Protein AF-A0AAV5DA48-F1 (afdb_monomer_lite)

Foldseek 3Di:
DVVLLVCLLVLLQPLDQVSLLVSLVVLVVCLVVVHDSVVVLVSLLVSPQLDDYDLSSNLSSLVSVVSDPDDCVVSVVSLVNSLVVQCPDPDVVSNVSSVVSDDDDPDDPPPDDPPDDDPPPPPDDDDDDDDDDDDDDDDDDDDDDDD

Radius of gyration: 30.92 Å; chains: 1; bounding box: 74×53×87 Å

InterPro domains:
  IPR037501 Protein TPLATE [PTHR36029] (1-106)

Sequence (147 aa):
MDLLIAQITTDLRSSDALRQSSALLQALQQCAAGRDVSALARTAATEILSAPSSAVCKRLALDLLRALPLPPDILDPLLLSSLRSDLSFPDPDVAASSIASFPSLPLPPPPFPPLLRPRRHRRRALLAGRVAAPRRRHVPLLPPPAR

pLDDT: mean 74.95, std 18.09, range [37.06, 96.5]

Secondary structure (DSSP, 8-state):
-HHHHHHHHHHHTS--HHHHHHHHHHHHHHHHTT---HHHHHHHIIIIISS---HHHHHHHHHHHHHS---HHHHHHHHHHHHHHHHHSS-HHHHHHHHHHS----PPPPSS------------------------------PPPP-

Organism: NCBI:txid191504

Structure (mmCIF, N/CA/C/O backbone):
data_AF-A0AAV5DA48-F1
#
_entry.id   AF-A0AAV5DA48-F1
#
loop_
_atom_site.group_PDB
_atom_site.id
_atom_site.type_symbol
_atom_site.label_atom_id
_atom_site.label_alt_id
_atom_site.label_comp_id
_atom_site.label_asym_id
_atom_site.label_entity_id
_atom_site.label_seq_id
_atom_site.pdbx_PDB_ins_code
_atom_site.Cartn_x
_atom_site.Cartn_y
_atom_site.Cartn_z
_atom_site.occupancy
_atom_site.B_iso_or_equiv
_atom_site.auth_seq_id
_atom_site.auth_comp_id
_atom_site.auth_asym_id
_atom_site.auth_atom_id
_atom_site.pdbx_PDB_model_num
ATOM 1 N N . MET A 1 1 ? 4.369 16.577 12.097 1.00 57.59 1 MET A N 1
ATOM 2 C CA . MET A 1 1 ? 3.845 15.290 11.581 1.00 57.59 1 MET A CA 1
ATOM 3 C C . MET A 1 1 ? 4.017 15.214 10.064 1.00 57.59 1 MET A C 1
ATOM 5 O O . MET A 1 1 ? 4.314 14.145 9.548 1.00 57.59 1 MET A O 1
ATOM 9 N N . ASP A 1 2 ? 3.955 16.355 9.374 1.00 75.38 2 ASP A N 1
ATOM 10 C CA . ASP A 1 2 ? 4.085 16.472 7.913 1.00 75.38 2 ASP A CA 1
ATOM 11 C C . ASP A 1 2 ? 5.442 16.028 7.366 1.00 75.38 2 ASP A C 1
ATOM 13 O O . ASP A 1 2 ? 5.506 15.476 6.276 1.00 75.38 2 ASP A O 1
ATOM 17 N N . LEU A 1 3 ? 6.521 16.186 8.141 1.00 87.00 3 LEU A N 1
ATOM 18 C CA . LEU A 1 3 ? 7.867 15.780 7.719 1.00 87.00 3 LEU A CA 1
ATOM 19 C C . LEU A 1 3 ? 7.968 14.258 7.512 1.00 87.00 3 LEU A C 1
ATOM 21 O O . LEU A 1 3 ? 8.574 13.811 6.545 1.00 87.00 3 LEU A O 1
ATOM 25 N N . LEU A 1 4 ? 7.303 13.465 8.361 1.00 89.69 4 LEU A N 1
ATOM 26 C CA . LEU A 1 4 ? 7.265 12.006 8.222 1.00 89.69 4 LEU A CA 1
ATOM 27 C C . LEU A 1 4 ? 6.476 11.607 6.966 1.00 89.69 4 LEU A C 1
ATOM 29 O O . LEU A 1 4 ? 6.962 10.815 6.166 1.00 89.69 4 LEU A O 1
ATOM 33 N N . ILE A 1 5 ? 5.298 12.197 6.739 1.00 90.19 5 ILE A N 1
ATOM 34 C CA . ILE A 1 5 ? 4.500 11.922 5.531 1.00 90.19 5 ILE A CA 1
ATOM 35 C C . ILE A 1 5 ? 5.227 12.377 4.259 1.00 90.19 5 ILE A C 1
ATOM 37 O O . ILE A 1 5 ? 5.198 11.667 3.253 1.00 90.19 5 ILE A O 1
ATOM 41 N N . ALA A 1 6 ? 5.921 13.515 4.298 1.00 92.38 6 ALA A N 1
ATOM 42 C CA . ALA A 1 6 ? 6.745 13.989 3.191 1.00 92.38 6 ALA A CA 1
ATOM 43 C C . ALA A 1 6 ? 7.902 13.023 2.890 1.00 92.38 6 ALA A C 1
ATOM 45 O O . ALA A 1 6 ? 8.159 12.724 1.722 1.00 92.38 6 ALA A O 1
ATOM 46 N N . GLN A 1 7 ? 8.547 12.480 3.927 1.00 94.12 7 GLN A N 1
ATOM 47 C CA . GLN A 1 7 ? 9.598 11.477 3.773 1.00 94.12 7 GLN A CA 1
ATOM 48 C C . GLN A 1 7 ? 9.052 10.186 3.153 1.00 94.12 7 GLN A C 1
ATOM 50 O O . GLN A 1 7 ? 9.570 9.753 2.128 1.00 94.12 7 GLN A O 1
ATOM 55 N N . ILE A 1 8 ? 7.951 9.639 3.685 1.00 94.31 8 ILE A N 1
ATOM 56 C CA . ILE A 1 8 ? 7.294 8.452 3.108 1.00 94.31 8 ILE A CA 1
ATOM 57 C C . ILE A 1 8 ? 6.949 8.700 1.637 1.00 94.31 8 ILE A C 1
ATOM 59 O O . ILE A 1 8 ? 7.226 7.862 0.787 1.00 94.31 8 ILE A O 1
ATOM 63 N N . THR A 1 9 ? 6.370 9.857 1.311 1.00 93.62 9 THR A N 1
ATOM 64 C CA . THR A 1 9 ? 6.006 10.200 -0.076 1.00 93.62 9 THR A CA 1
ATOM 65 C C . THR A 1 9 ? 7.238 10.229 -0.985 1.00 93.62 9 THR A C 1
ATOM 67 O O . THR A 1 9 ? 7.178 9.766 -2.122 1.00 93.62 9 THR A O 1
ATOM 70 N N . THR A 1 10 ? 8.359 10.750 -0.487 1.00 94.94 10 THR A N 1
ATOM 71 C CA . THR A 1 10 ? 9.623 10.794 -1.231 1.00 94.94 10 THR A CA 1
ATOM 72 C C . THR A 1 10 ? 10.170 9.389 -1.472 1.00 94.94 10 THR A C 1
ATOM 74 O O . THR A 1 10 ? 10.550 9.065 -2.595 1.00 94.94 10 THR A O 1
ATOM 77 N N . ASP A 1 11 ? 10.142 8.530 -0.454 1.00 94.56 11 ASP A N 1
ATOM 78 C CA . ASP A 1 11 ? 10.626 7.153 -0.562 1.00 94.56 11 ASP A CA 1
ATOM 79 C C . ASP A 1 11 ? 9.723 6.275 -1.446 1.00 94.56 11 ASP A C 1
ATOM 81 O O . ASP A 1 11 ? 10.222 5.415 -2.168 1.00 94.56 11 ASP A O 1
ATOM 85 N N . LEU A 1 12 ? 8.407 6.524 -1.490 1.00 93.25 12 LEU A N 1
ATOM 86 C CA . LEU A 1 12 ? 7.505 5.851 -2.438 1.00 93.25 12 LEU A CA 1
ATOM 87 C C . LEU A 1 12 ? 7.873 6.143 -3.902 1.00 93.25 12 LEU A C 1
ATOM 89 O O . LEU A 1 12 ? 7.721 5.275 -4.761 1.00 93.25 12 LEU A O 1
ATOM 93 N N . ARG A 1 13 ? 8.399 7.339 -4.181 1.00 93.19 13 ARG A N 1
ATOM 94 C CA . ARG A 1 13 ? 8.819 7.770 -5.524 1.00 93.19 13 ARG A CA 1
ATOM 95 C C . ARG A 1 13 ? 10.230 7.328 -5.905 1.00 93.19 13 ARG A C 1
ATOM 97 O O . ARG A 1 13 ? 10.640 7.553 -7.038 1.00 93.19 13 ARG A O 1
ATOM 104 N N . SER A 1 14 ? 10.994 6.719 -4.996 1.00 88.81 14 SER A N 1
ATOM 105 C CA . SER A 1 14 ? 12.426 6.488 -5.221 1.00 88.81 14 SER A CA 1
ATOM 106 C C . SER A 1 14 ? 12.740 5.334 -6.181 1.00 88.81 14 SER A C 1
ATOM 108 O O . SER A 1 14 ? 13.909 5.084 -6.447 1.00 88.81 14 SER A O 1
ATOM 110 N N . SER A 1 15 ? 11.739 4.604 -6.691 1.00 86.19 15 SER A N 1
ATOM 111 C CA . SER A 1 15 ? 11.868 3.389 -7.529 1.00 86.19 15 SER A CA 1
ATOM 112 C C . SER A 1 15 ? 12.681 2.223 -6.927 1.00 86.19 15 SER A C 1
ATOM 114 O O . SER A 1 15 ? 12.686 1.124 -7.477 1.00 86.19 15 SER A O 1
ATOM 116 N N . ASP A 1 16 ? 13.302 2.412 -5.760 1.00 91.94 16 ASP A N 1
ATOM 117 C CA . ASP A 1 16 ? 14.029 1.383 -5.021 1.00 91.94 16 ASP A CA 1
ATOM 118 C C . ASP A 1 16 ? 13.059 0.520 -4.206 1.00 91.94 16 ASP A C 1
ATOM 120 O O . ASP A 1 16 ? 12.439 0.994 -3.251 1.00 91.94 16 ASP A O 1
ATOM 124 N N . ALA A 1 17 ? 12.991 -0.780 -4.499 1.00 89.75 17 ALA A N 1
ATOM 125 C CA . ALA A 1 17 ? 12.060 -1.699 -3.837 1.00 89.75 17 ALA A CA 1
ATOM 126 C C . ALA A 1 17 ? 12.194 -1.725 -2.298 1.00 89.75 17 ALA A C 1
ATOM 128 O O . ALA A 1 17 ? 11.194 -1.830 -1.586 1.00 89.75 17 ALA A O 1
ATOM 129 N N . LEU A 1 18 ? 13.411 -1.600 -1.752 1.00 93.88 18 LEU A N 1
ATOM 130 C CA . LEU A 1 18 ? 13.629 -1.556 -0.299 1.00 93.88 18 LEU A CA 1
ATOM 131 C C . LEU A 1 18 ? 13.105 -0.260 0.328 1.00 93.88 18 LEU A C 1
ATOM 133 O O . LEU A 1 18 ? 12.457 -0.300 1.374 1.00 93.88 18 LEU A O 1
ATOM 137 N N . ARG A 1 19 ? 13.328 0.888 -0.323 1.00 94.75 19 ARG A N 1
ATOM 138 C CA . ARG A 1 19 ? 12.790 2.168 0.157 1.00 94.75 19 ARG A CA 1
ATOM 139 C C . ARG A 1 19 ? 11.272 2.177 0.053 1.00 94.75 19 ARG A C 1
ATOM 141 O O . ARG A 1 19 ? 10.616 2.443 1.055 1.00 94.75 19 ARG A O 1
ATOM 148 N N . GLN A 1 20 ? 10.722 1.768 -1.089 1.00 95.00 20 GLN A N 1
ATOM 149 C CA . GLN A 1 20 ? 9.278 1.667 -1.303 1.00 95.00 20 GLN A CA 1
ATOM 150 C C . GLN A 1 20 ? 8.605 0.737 -0.285 1.00 95.00 20 GLN A C 1
ATOM 152 O O . GLN A 1 20 ? 7.625 1.128 0.344 1.00 95.00 20 GLN A O 1
ATOM 157 N N . SER A 1 21 ? 9.140 -0.466 -0.056 1.00 95.12 21 SER A N 1
ATOM 158 C CA . SER A 1 21 ? 8.574 -1.395 0.935 1.00 95.12 21 SER A CA 1
ATOM 159 C C . SER A 1 21 ? 8.654 -0.848 2.362 1.00 95.12 21 SER A C 1
ATOM 161 O O . SER A 1 21 ? 7.666 -0.926 3.093 1.00 95.12 21 SER A O 1
ATOM 163 N N . SER A 1 22 ? 9.772 -0.225 2.752 1.00 95.69 22 SER A N 1
ATOM 164 C CA . SER A 1 22 ? 9.897 0.424 4.064 1.00 95.69 22 SER A CA 1
ATOM 165 C C . SER A 1 22 ? 8.896 1.574 4.248 1.00 95.69 22 SER A C 1
ATOM 167 O O . SER A 1 22 ? 8.237 1.654 5.285 1.00 95.69 22 SER A O 1
ATOM 169 N N . ALA A 1 23 ? 8.699 2.400 3.218 1.00 96.31 23 ALA A N 1
ATOM 170 C CA . ALA A 1 23 ? 7.741 3.498 3.208 1.00 96.31 23 ALA A CA 1
ATOM 171 C C . ALA A 1 23 ? 6.289 2.998 3.301 1.00 96.31 23 ALA A C 1
ATOM 173 O O . ALA A 1 23 ? 5.497 3.534 4.076 1.00 96.31 23 ALA A O 1
ATOM 174 N N . LEU A 1 24 ? 5.940 1.930 2.574 1.00 96.00 24 LEU A N 1
ATOM 175 C CA . LEU A 1 24 ? 4.614 1.306 2.640 1.00 96.00 24 LEU A CA 1
ATOM 176 C C . LEU A 1 24 ? 4.331 0.700 4.020 1.00 96.00 24 LEU A C 1
ATOM 178 O O . LEU A 1 24 ? 3.235 0.874 4.551 1.00 96.00 24 LEU A O 1
ATOM 182 N N . LEU A 1 25 ? 5.317 0.042 4.636 1.00 96.50 25 LEU A N 1
ATOM 183 C CA . LEU A 1 25 ? 5.188 -0.472 6.003 1.00 96.50 25 LEU A CA 1
ATOM 184 C C . LEU A 1 25 ? 4.986 0.661 7.014 1.00 96.50 25 LEU A C 1
ATOM 186 O O . LEU A 1 25 ? 4.126 0.552 7.887 1.00 96.50 25 LEU A O 1
ATOM 190 N N . GLN A 1 26 ? 5.721 1.767 6.879 1.00 95.69 26 GLN A N 1
ATOM 191 C CA . GLN A 1 26 ? 5.506 2.948 7.717 1.00 95.69 26 GLN A CA 1
ATOM 192 C C . GLN A 1 26 ? 4.107 3.540 7.507 1.00 95.69 26 GLN A C 1
ATOM 194 O O . GLN A 1 26 ? 3.436 3.871 8.482 1.00 95.69 26 GLN A O 1
ATOM 199 N N . ALA A 1 27 ? 3.624 3.627 6.264 1.00 95.38 27 ALA A N 1
ATOM 200 C CA . ALA A 1 27 ? 2.272 4.100 5.965 1.00 95.38 27 ALA A CA 1
ATOM 201 C C . ALA A 1 27 ? 1.196 3.204 6.604 1.00 95.38 27 ALA A C 1
ATOM 203 O O . ALA A 1 27 ? 0.260 3.709 7.223 1.00 95.38 27 ALA A O 1
ATOM 204 N N . LEU A 1 28 ? 1.359 1.881 6.533 1.00 94.94 28 LEU A N 1
ATOM 205 C CA . LEU A 1 28 ? 0.479 0.915 7.198 1.00 94.94 28 LEU A CA 1
ATOM 206 C C . LEU A 1 28 ? 0.491 1.075 8.722 1.00 94.94 28 LEU A C 1
ATOM 208 O O . LEU A 1 28 ? -0.565 1.037 9.349 1.00 94.94 28 LEU A O 1
ATOM 212 N N . GLN A 1 29 ? 1.657 1.313 9.324 1.00 94.88 29 GLN A N 1
ATOM 213 C CA . GLN A 1 29 ? 1.763 1.597 10.759 1.00 94.88 29 GLN A CA 1
ATOM 214 C C . GLN A 1 29 ? 1.032 2.890 11.141 1.00 94.88 29 GLN A C 1
ATOM 216 O O . GLN A 1 29 ? 0.342 2.919 12.158 1.00 94.88 29 GLN A O 1
ATOM 221 N N . GLN A 1 30 ? 1.129 3.947 10.323 1.00 93.44 30 GLN A N 1
ATOM 222 C CA . GLN A 1 30 ? 0.362 5.180 10.540 1.00 93.44 30 GLN A CA 1
ATOM 223 C C . GLN A 1 30 ? -1.149 4.924 10.428 1.00 93.44 30 GLN A C 1
ATOM 225 O O . GLN A 1 30 ? -1.912 5.407 11.266 1.00 93.44 30 GLN A O 1
ATOM 230 N N . CYS A 1 31 ? -1.574 4.112 9.456 1.00 92.25 31 CYS A N 1
ATOM 231 C CA . CYS A 1 31 ? -2.967 3.694 9.307 1.00 92.25 31 CYS A CA 1
ATOM 232 C C . CYS A 1 31 ? -3.464 2.927 10.543 1.00 92.25 31 CYS A C 1
ATOM 234 O O . CYS A 1 31 ? -4.523 3.236 11.084 1.00 92.25 31 CYS A O 1
ATOM 236 N N . ALA A 1 32 ? -2.676 1.967 11.037 1.00 92.19 32 ALA A N 1
ATOM 237 C CA . ALA A 1 32 ? -2.987 1.197 12.241 1.00 92.19 32 ALA A CA 1
ATOM 238 C C . ALA A 1 32 ? -3.026 2.071 13.507 1.00 92.19 32 ALA A C 1
ATOM 240 O O . ALA A 1 32 ? -3.804 1.807 14.420 1.00 92.19 32 ALA A O 1
ATOM 241 N N . ALA A 1 33 ? -2.239 3.149 13.544 1.00 92.31 33 ALA A N 1
ATOM 242 C CA . ALA A 1 33 ? -2.291 4.170 14.589 1.00 92.31 33 ALA A CA 1
ATOM 243 C C . ALA A 1 33 ? -3.495 5.132 14.455 1.00 92.31 33 ALA A C 1
ATOM 245 O O . ALA A 1 33 ? -3.575 6.115 15.194 1.00 92.31 33 ALA A O 1
ATOM 246 N N . GLY A 1 34 ? -4.412 4.889 13.511 1.00 89.62 34 GLY A N 1
ATOM 247 C CA . GLY A 1 34 ? -5.602 5.708 13.277 1.00 89.62 34 GLY A CA 1
ATOM 248 C C . GLY A 1 34 ? -5.311 7.057 12.616 1.00 89.62 34 GLY A C 1
ATOM 249 O O . GLY A 1 34 ? -6.116 7.981 12.726 1.00 89.62 34 GLY A O 1
ATOM 250 N N . ARG A 1 35 ? -4.149 7.214 11.969 1.00 90.38 35 ARG A N 1
ATOM 251 C CA . ARG A 1 35 ? -3.806 8.434 11.229 1.00 90.38 35 ARG A CA 1
ATOM 252 C C . ARG A 1 35 ? -4.381 8.380 9.820 1.00 90.38 35 ARG A C 1
ATOM 254 O O . ARG A 1 35 ? -4.391 7.327 9.187 1.00 90.38 35 ARG A O 1
ATOM 261 N N . ASP A 1 36 ? -4.800 9.537 9.314 1.00 89.44 36 ASP A N 1
ATOM 262 C CA . ASP A 1 36 ? -5.218 9.653 7.921 1.00 89.44 36 ASP A CA 1
ATOM 263 C C . ASP A 1 36 ? -4.006 9.518 6.991 1.00 89.44 36 ASP A C 1
ATOM 265 O O . ASP A 1 36 ? -3.079 10.330 7.002 1.00 89.44 36 ASP A O 1
ATOM 269 N N . VAL A 1 37 ? -4.030 8.462 6.185 1.00 92.44 37 VAL A N 1
ATOM 270 C CA . VAL A 1 37 ? -3.005 8.121 5.194 1.00 92.44 37 VAL A CA 1
ATOM 271 C C . VAL A 1 37 ? -3.564 8.159 3.769 1.00 92.44 37 VAL A C 1
ATOM 273 O O . VAL A 1 37 ? -2.934 7.654 2.842 1.00 92.44 37 VAL A O 1
ATOM 276 N N . SER A 1 38 ? -4.721 8.796 3.554 1.00 90.12 38 SER A N 1
ATOM 277 C CA . SER A 1 38 ? -5.393 8.873 2.245 1.00 90.12 38 SER A CA 1
ATOM 278 C C . SER A 1 38 ? -4.510 9.460 1.148 1.00 90.12 38 SER A C 1
ATOM 280 O O . SER A 1 38 ? -4.553 9.013 0.003 1.00 90.12 38 SER A O 1
ATOM 282 N N . ALA A 1 39 ? -3.673 10.444 1.485 1.00 90.06 39 ALA A N 1
ATOM 283 C CA . ALA A 1 39 ? -2.705 11.004 0.546 1.00 90.06 39 ALA A CA 1
ATOM 284 C C . ALA A 1 39 ? -1.618 9.989 0.155 1.00 90.06 39 ALA A C 1
ATOM 286 O O . ALA A 1 39 ? -1.303 9.860 -1.025 1.00 90.06 39 ALA A O 1
ATOM 287 N N . LEU A 1 40 ? -1.098 9.230 1.124 1.00 92.56 40 LEU A N 1
ATOM 288 C CA . LEU A 1 40 ? -0.089 8.194 0.890 1.00 92.56 40 LEU A CA 1
ATOM 289 C C . LEU A 1 40 ? -0.656 7.029 0.077 1.00 92.56 40 LEU A C 1
ATOM 291 O O . LEU A 1 40 ? 0.018 6.531 -0.817 1.00 92.56 40 LEU A O 1
ATOM 295 N N . ALA A 1 41 ? -1.906 6.642 0.336 1.00 91.44 41 ALA A N 1
ATOM 296 C CA . ALA A 1 41 ? -2.597 5.604 -0.419 1.00 91.44 41 ALA A CA 1
ATOM 297 C C . ALA A 1 41 ? -2.769 5.988 -1.899 1.00 91.44 41 ALA A C 1
ATOM 299 O O . ALA A 1 41 ? -2.530 5.164 -2.780 1.00 91.44 41 ALA A O 1
ATOM 300 N N . ARG A 1 42 ? -3.101 7.257 -2.190 1.00 89.56 42 ARG A N 1
ATOM 301 C CA . ARG A 1 42 ? -3.144 7.771 -3.571 1.00 89.56 42 ARG A CA 1
ATOM 302 C C . ARG A 1 42 ? -1.774 7.715 -4.243 1.00 89.56 42 ARG A C 1
ATOM 304 O O . ARG A 1 42 ? -1.682 7.217 -5.359 1.00 89.56 42 ARG A O 1
ATOM 311 N N . THR A 1 43 ? -0.722 8.161 -3.557 1.00 91.69 43 THR A N 1
ATOM 312 C CA . THR A 1 43 ? 0.653 8.080 -4.076 1.00 91.69 43 THR A CA 1
ATOM 313 C C . THR A 1 43 ? 1.077 6.632 -4.321 1.00 91.69 43 THR A C 1
ATOM 315 O O . THR A 1 43 ? 1.669 6.331 -5.348 1.00 91.69 43 THR A O 1
ATOM 318 N N . ALA A 1 44 ? 0.745 5.707 -3.418 1.00 92.25 44 ALA A N 1
ATOM 319 C CA . ALA A 1 44 ? 1.041 4.290 -3.598 1.00 92.25 44 ALA A CA 1
ATOM 320 C C . ALA A 1 44 ? 0.298 3.700 -4.810 1.00 92.25 44 ALA A C 1
ATOM 322 O O . ALA A 1 44 ? 0.875 2.925 -5.570 1.00 92.25 44 ALA A O 1
ATOM 323 N N . ALA A 1 45 ? -0.956 4.094 -5.047 1.00 89.62 45 ALA A N 1
ATOM 324 C CA . ALA A 1 45 ? -1.690 3.657 -6.231 1.00 89.62 45 ALA A CA 1
ATOM 325 C C . ALA A 1 45 ? -1.005 4.111 -7.533 1.00 89.62 45 ALA A C 1
ATOM 327 O O . ALA A 1 45 ? -0.857 3.306 -8.450 1.00 89.62 45 ALA A O 1
ATOM 328 N N . THR A 1 46 ? -0.535 5.360 -7.600 1.00 88.25 46 THR A N 1
ATOM 329 C CA . THR A 1 46 ? 0.089 5.911 -8.815 1.00 88.25 46 THR A CA 1
ATOM 330 C C . THR A 1 46 ? 1.533 5.445 -9.024 1.00 88.25 46 THR A C 1
ATOM 332 O O . THR A 1 46 ? 1.927 5.107 -10.137 1.00 88.25 46 THR A O 1
ATOM 335 N N . GLU A 1 47 ? 2.336 5.405 -7.963 1.00 90.88 47 GLU A N 1
ATOM 336 C CA . GLU A 1 47 ? 3.778 5.132 -8.061 1.00 90.88 47 GLU A CA 1
ATOM 337 C C . GLU A 1 47 ? 4.117 3.639 -7.948 1.00 90.88 47 GLU A C 1
ATOM 339 O O . GLU A 1 47 ? 5.195 3.227 -8.365 1.00 90.88 47 GLU A O 1
ATOM 344 N N . ILE A 1 48 ? 3.223 2.817 -7.379 1.00 90.50 48 ILE A N 1
ATOM 345 C CA . ILE A 1 48 ? 3.476 1.385 -7.143 1.00 90.50 48 ILE A CA 1
ATOM 346 C C . ILE A 1 48 ? 2.536 0.498 -7.959 1.00 90.50 48 ILE A C 1
ATOM 348 O O . ILE A 1 48 ? 3.003 -0.436 -8.606 1.00 90.50 48 ILE A O 1
ATOM 352 N N . LEU A 1 49 ? 1.219 0.750 -7.939 1.00 86.94 49 LEU A N 1
ATOM 353 C CA . LEU A 1 49 ? 0.261 -0.150 -8.603 1.00 86.94 49 LEU A CA 1
ATOM 354 C C . LEU A 1 49 ? 0.174 0.053 -10.113 1.00 86.94 49 LEU A C 1
ATOM 356 O O . LEU A 1 49 ? 0.074 -0.940 -10.837 1.00 86.94 49 LEU A O 1
ATOM 360 N N . SER A 1 50 ? 0.207 1.302 -10.586 1.00 82.81 50 SER A N 1
ATOM 361 C CA . SER A 1 50 ? 0.245 1.602 -12.025 1.00 82.81 50 SER A CA 1
ATOM 362 C C . SER A 1 50 ? 1.643 1.527 -12.640 1.00 82.81 50 SER A C 1
ATOM 364 O O . SER A 1 50 ? 1.761 1.555 -13.863 1.00 82.81 50 SER A O 1
ATOM 366 N N . ALA A 1 51 ? 2.691 1.405 -11.824 1.00 81.31 51 ALA A N 1
ATOM 367 C CA . ALA A 1 51 ? 4.070 1.284 -12.282 1.00 81.31 51 ALA A CA 1
ATOM 368 C C . ALA A 1 51 ? 4.574 -0.173 -12.211 1.00 81.31 51 ALA A C 1
ATOM 370 O O . ALA A 1 51 ? 4.054 -0.991 -11.441 1.00 81.31 51 ALA A O 1
ATOM 371 N N . PRO A 1 52 ? 5.611 -0.533 -12.989 1.00 77.00 52 PRO A N 1
ATOM 372 C CA . PRO A 1 52 ? 6.361 -1.755 -12.735 1.00 77.00 52 PRO A CA 1
ATOM 373 C C . PRO A 1 52 ? 7.080 -1.631 -11.382 1.00 77.00 52 PRO A C 1
ATOM 375 O O . PRO A 1 52 ? 7.982 -0.816 -11.212 1.00 77.00 52 PRO A O 1
ATOM 378 N N . SER A 1 53 ? 6.666 -2.439 -10.409 1.00 82.88 53 SER A N 1
ATOM 379 C CA . SER A 1 53 ? 7.269 -2.522 -9.075 1.00 82.88 53 SER A CA 1
ATOM 380 C C . SER A 1 53 ? 7.276 -3.976 -8.609 1.00 82.88 53 SER A C 1
ATOM 382 O O . SER A 1 53 ? 6.590 -4.828 -9.177 1.00 82.88 53 SER A O 1
ATOM 384 N N . SER A 1 54 ? 8.062 -4.270 -7.574 1.00 84.31 54 SER A N 1
ATOM 385 C CA . SER A 1 54 ? 8.156 -5.616 -7.007 1.00 84.31 54 SER A CA 1
ATOM 386 C C . SER A 1 54 ? 6.798 -6.124 -6.509 1.00 84.31 54 SER A C 1
ATOM 388 O O . SER A 1 54 ? 5.985 -5.356 -5.983 1.00 84.31 54 SER A O 1
ATOM 390 N N . ALA A 1 55 ? 6.585 -7.439 -6.589 1.00 82.19 55 ALA A N 1
ATOM 391 C CA . ALA A 1 55 ? 5.368 -8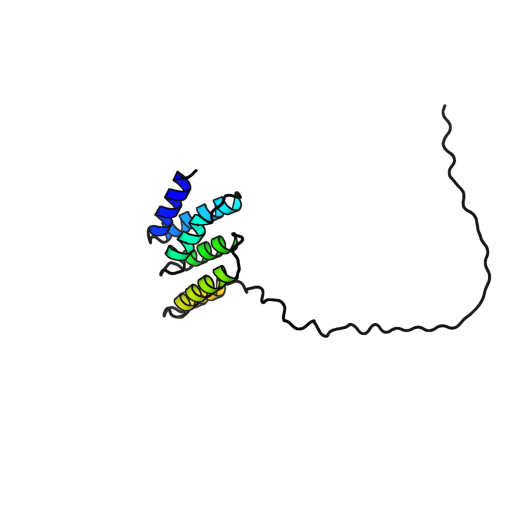.082 -6.094 1.00 82.19 55 ALA A CA 1
ATOM 392 C C . ALA A 1 55 ? 5.083 -7.750 -4.615 1.00 82.19 55 ALA A C 1
ATOM 394 O O . ALA A 1 55 ? 3.938 -7.503 -4.237 1.00 82.19 55 ALA A O 1
ATOM 395 N N . VAL A 1 56 ? 6.133 -7.657 -3.789 1.00 86.62 56 VAL A N 1
ATOM 396 C CA . VAL A 1 56 ? 6.031 -7.268 -2.373 1.00 86.62 56 VAL A CA 1
ATOM 397 C C . VAL A 1 56 ? 5.500 -5.842 -2.224 1.00 86.62 56 VAL A C 1
ATOM 399 O O . VAL A 1 56 ? 4.582 -5.609 -1.439 1.00 86.62 56 VAL A O 1
ATOM 402 N N . CYS A 1 57 ? 6.031 -4.884 -2.991 1.00 89.56 57 CYS A N 1
ATOM 403 C CA . CYS A 1 57 ? 5.567 -3.495 -2.941 1.00 89.56 57 CYS A CA 1
ATOM 404 C C . CYS A 1 57 ? 4.112 -3.379 -3.400 1.00 89.56 57 CYS A C 1
ATOM 406 O O . CYS A 1 57 ? 3.317 -2.715 -2.737 1.00 89.56 57 CYS A O 1
ATOM 408 N N . LYS A 1 58 ? 3.733 -4.079 -4.476 1.00 88.06 58 LYS A N 1
ATOM 409 C CA . LYS A 1 58 ? 2.336 -4.119 -4.927 1.00 88.06 58 LYS A CA 1
ATOM 410 C C . LYS A 1 58 ? 1.423 -4.685 -3.850 1.00 88.06 58 LYS A C 1
ATOM 412 O O . LYS A 1 58 ? 0.411 -4.069 -3.533 1.00 88.06 58 LYS A O 1
ATOM 417 N N . ARG A 1 59 ? 1.804 -5.793 -3.210 1.00 87.31 59 ARG A N 1
ATOM 418 C CA . ARG A 1 59 ? 1.017 -6.380 -2.120 1.00 87.31 59 ARG A CA 1
ATOM 419 C C . ARG A 1 59 ? 0.835 -5.417 -0.946 1.00 87.31 59 ARG A C 1
ATOM 421 O O . ARG A 1 59 ? -0.287 -5.240 -0.482 1.00 87.31 59 ARG A O 1
ATOM 428 N N . LEU A 1 60 ? 1.905 -4.766 -0.497 1.00 91.75 60 LEU A N 1
ATOM 429 C CA . LEU A 1 60 ? 1.834 -3.798 0.600 1.00 91.75 60 LEU A CA 1
ATOM 430 C C . LEU A 1 60 ? 0.985 -2.568 0.236 1.00 91.75 60 LEU A C 1
ATOM 432 O O . LEU A 1 60 ? 0.224 -2.085 1.070 1.00 91.75 60 LEU A O 1
ATOM 436 N N . ALA A 1 61 ? 1.065 -2.083 -1.007 1.00 91.56 61 ALA A N 1
ATOM 437 C CA . ALA A 1 61 ? 0.225 -0.990 -1.496 1.00 91.56 61 ALA A CA 1
ATOM 438 C C . ALA A 1 61 ? -1.263 -1.381 -1.548 1.00 91.56 61 ALA A C 1
ATOM 440 O O . ALA A 1 61 ? -2.125 -0.586 -1.171 1.00 91.56 61 ALA A O 1
ATOM 441 N N . LEU A 1 62 ? -1.568 -2.617 -1.957 1.00 87.62 62 LEU A N 1
ATOM 442 C CA . LEU A 1 62 ? -2.921 -3.175 -1.915 1.00 87.62 62 LEU A CA 1
ATOM 443 C C . LEU A 1 62 ? -3.458 -3.269 -0.487 1.00 87.62 62 LEU A C 1
ATOM 445 O O . LEU A 1 62 ? -4.596 -2.881 -0.232 1.00 87.62 62 LEU A O 1
ATOM 449 N N . ASP A 1 63 ? -2.646 -3.769 0.441 1.00 89.38 63 ASP A N 1
ATOM 450 C CA . ASP A 1 63 ? -3.032 -3.879 1.846 1.00 89.38 63 ASP A CA 1
ATOM 451 C C . ASP A 1 63 ? -3.239 -2.489 2.473 1.00 89.38 63 ASP A C 1
ATOM 453 O O . ASP A 1 63 ? -4.184 -2.306 3.240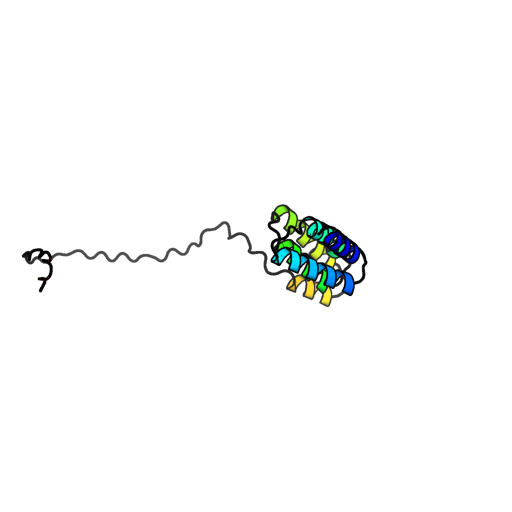 1.00 89.38 63 ASP A O 1
ATOM 457 N N . LEU A 1 64 ? -2.449 -1.483 2.073 1.00 91.38 64 LEU A N 1
ATOM 458 C CA . LEU A 1 64 ? -2.670 -0.089 2.465 1.00 91.38 64 LEU A CA 1
ATOM 459 C C . LEU A 1 64 ? -4.019 0.419 1.955 1.00 91.38 64 LEU A C 1
ATOM 461 O O . LEU A 1 64 ? -4.815 0.898 2.751 1.00 91.38 64 LEU A O 1
ATOM 465 N N . LEU A 1 65 ? -4.316 0.279 0.662 1.00 89.38 65 LEU A N 1
ATOM 466 C CA . LEU A 1 65 ? -5.590 0.730 0.088 1.00 89.38 65 LEU A CA 1
ATOM 467 C C . LEU A 1 65 ? -6.805 0.052 0.737 1.00 89.38 65 LEU A C 1
ATOM 469 O O . LEU A 1 65 ? -7.815 0.712 0.964 1.00 89.38 65 LEU A O 1
ATOM 473 N N . ARG A 1 66 ? -6.703 -1.238 1.078 1.00 84.50 66 ARG A N 1
ATOM 474 C CA . ARG A 1 66 ? -7.760 -1.985 1.784 1.00 84.50 66 ARG A CA 1
ATOM 475 C C . ARG A 1 66 ? -7.962 -1.543 3.228 1.00 84.50 66 ARG A C 1
ATOM 477 O O . ARG A 1 66 ? -9.054 -1.716 3.758 1.00 84.50 66 ARG A O 1
ATOM 484 N N . ALA A 1 67 ? -6.923 -1.015 3.872 1.00 87.56 67 ALA A N 1
ATOM 485 C CA . ALA A 1 67 ? -7.020 -0.500 5.232 1.00 87.56 67 ALA A CA 1
ATOM 486 C C . ALA A 1 67 ? -7.787 0.833 5.300 1.00 87.56 67 ALA A C 1
ATOM 488 O O . ALA A 1 67 ? -8.226 1.229 6.380 1.00 87.56 67 ALA A O 1
ATOM 489 N N . LEU A 1 68 ? -7.976 1.516 4.164 1.00 85.38 68 LEU A N 1
ATOM 490 C CA . LEU A 1 68 ? -8.764 2.740 4.087 1.00 85.38 68 LEU A CA 1
ATOM 491 C C . LEU A 1 68 ? -10.228 2.450 3.719 1.00 85.38 68 LEU A C 1
ATOM 493 O O . LEU A 1 68 ? -10.504 1.549 2.927 1.00 85.38 68 LEU A O 1
ATOM 497 N N . PRO A 1 69 ? -11.179 3.266 4.211 1.00 78.81 69 PRO A N 1
ATOM 498 C CA . PRO A 1 69 ? -12.582 3.209 3.812 1.00 78.81 69 PRO A CA 1
ATOM 499 C C . PRO A 1 69 ? -12.778 3.817 2.410 1.00 78.81 69 PRO A C 1
ATOM 501 O O . PRO A 1 69 ? -13.440 4.841 2.243 1.00 78.81 69 PRO A O 1
ATOM 504 N N . LEU A 1 70 ? -12.152 3.222 1.393 1.00 75.00 70 LEU A N 1
ATOM 505 C CA . LEU A 1 70 ? -12.316 3.624 -0.002 1.00 75.00 70 LEU A CA 1
ATOM 506 C C . LEU A 1 70 ? -13.582 2.985 -0.590 1.00 75.00 70 LEU A C 1
ATOM 508 O O . LEU A 1 70 ? -13.848 1.809 -0.329 1.00 75.00 70 LEU A O 1
ATOM 512 N N . PRO A 1 71 ? -14.363 3.721 -1.401 1.00 76.38 71 PRO A N 1
ATOM 513 C CA . PRO A 1 71 ? -15.492 3.132 -2.104 1.00 76.38 71 PRO A CA 1
ATOM 514 C C . PRO A 1 71 ? -14.993 2.072 -3.104 1.00 76.38 71 PRO A C 1
ATOM 516 O O . PRO A 1 71 ? -13.998 2.311 -3.803 1.00 76.38 71 PRO A O 1
ATOM 519 N N . PRO A 1 72 ? -15.680 0.917 -3.201 1.00 71.75 72 PRO A N 1
ATOM 520 C CA . PRO A 1 72 ? -15.274 -0.181 -4.080 1.00 71.75 72 PRO A CA 1
ATOM 521 C C . PRO A 1 72 ? -15.206 0.258 -5.546 1.00 71.75 72 PRO A C 1
ATOM 523 O O . PRO A 1 72 ? -14.290 -0.139 -6.254 1.00 71.75 72 PRO A O 1
ATOM 526 N N . ASP A 1 73 ? -16.066 1.194 -5.958 1.00 76.50 73 ASP A N 1
ATOM 527 C CA . ASP A 1 73 ? -16.092 1.754 -7.315 1.00 76.50 73 ASP A CA 1
ATOM 528 C C . ASP A 1 73 ? -14.766 2.408 -7.744 1.00 76.50 73 ASP A C 1
ATOM 530 O O . ASP A 1 73 ? -14.485 2.515 -8.936 1.00 76.50 73 ASP A O 1
ATOM 534 N N . ILE A 1 74 ? -13.945 2.858 -6.787 1.00 74.62 74 ILE A N 1
ATOM 535 C CA . ILE A 1 74 ? -12.621 3.445 -7.048 1.00 74.62 74 ILE A CA 1
ATOM 536 C C . ILE A 1 74 ? -11.520 2.397 -6.880 1.00 74.62 74 ILE A C 1
ATOM 538 O O . ILE A 1 74 ? -10.548 2.387 -7.638 1.00 74.62 74 ILE A O 1
ATOM 542 N N . LEU A 1 75 ? -11.658 1.515 -5.890 1.00 77.06 75 LEU A N 1
ATOM 543 C CA . LEU A 1 75 ? -10.660 0.495 -5.594 1.00 77.06 75 LEU A CA 1
ATOM 544 C C . LEU A 1 75 ? -10.610 -0.571 -6.702 1.00 77.06 75 LEU A C 1
ATOM 546 O O . LEU A 1 75 ? -9.540 -0.830 -7.248 1.00 77.06 75 LEU A O 1
ATOM 550 N N . ASP A 1 76 ? -11.755 -1.126 -7.093 1.00 80.44 76 ASP A N 1
ATOM 551 C CA . ASP A 1 76 ? -11.885 -2.213 -8.070 1.00 80.44 76 ASP A CA 1
ATOM 552 C C . ASP A 1 76 ? -11.243 -1.926 -9.443 1.00 80.44 76 ASP A C 1
ATOM 554 O O . ASP A 1 76 ? -10.515 -2.785 -9.948 1.00 80.44 76 ASP A O 1
ATOM 558 N N . PRO A 1 77 ? -11.410 -0.750 -10.079 1.00 82.25 77 PRO A N 1
ATOM 559 C CA . PRO A 1 77 ? -10.735 -0.476 -11.348 1.00 82.25 77 PRO A CA 1
ATOM 560 C C . PRO A 1 77 ? -9.206 -0.365 -11.211 1.00 82.25 77 PRO A C 1
ATOM 562 O O . PRO A 1 77 ? -8.475 -0.835 -12.089 1.00 82.25 77 PRO A O 1
ATOM 565 N N . LEU A 1 78 ? -8.689 0.200 -10.112 1.00 78.62 78 LEU A N 1
ATOM 566 C CA . LEU A 1 78 ? -7.240 0.257 -9.850 1.00 78.62 78 LEU A CA 1
ATOM 567 C C . LEU A 1 78 ? -6.664 -1.146 -9.630 1.00 78.62 78 LEU A C 1
ATOM 569 O O . LEU A 1 78 ? -5.623 -1.507 -10.175 1.00 78.62 78 LEU A O 1
ATOM 573 N N . LEU A 1 79 ? -7.399 -1.961 -8.884 1.00 78.94 79 LEU A N 1
ATOM 574 C CA . LEU A 1 79 ? -7.125 -3.371 -8.656 1.00 78.94 79 LEU A CA 1
ATOM 575 C C . LEU A 1 79 ? -7.048 -4.173 -9.964 1.00 78.94 79 LEU A C 1
ATOM 577 O O . LEU A 1 79 ? -6.047 -4.840 -10.230 1.00 78.94 79 LEU A O 1
ATOM 581 N 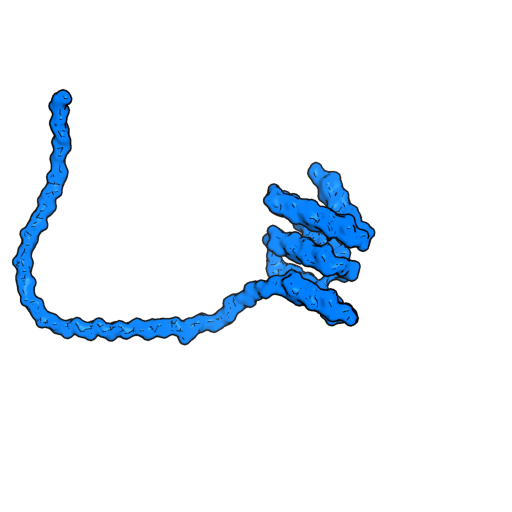N . LEU A 1 80 ? -8.083 -4.083 -10.800 1.00 82.44 80 LEU A N 1
ATOM 582 C CA . LEU A 1 80 ? -8.169 -4.819 -12.063 1.00 82.44 80 LEU A CA 1
ATOM 583 C C . LEU A 1 80 ? -7.125 -4.361 -13.085 1.00 82.44 80 LEU A C 1
ATOM 585 O O . LEU A 1 80 ? -6.580 -5.188 -13.814 1.00 82.44 80 LEU A O 1
ATOM 589 N N . SER A 1 81 ? -6.828 -3.061 -13.145 1.00 82.19 81 SER A N 1
ATOM 590 C CA . SER A 1 81 ? -5.790 -2.533 -14.039 1.00 82.19 81 SER A CA 1
ATOM 591 C C . SER A 1 81 ? -4.389 -2.996 -13.633 1.00 82.19 81 SER A C 1
ATOM 593 O O . SER A 1 81 ? -3.625 -3.422 -14.500 1.00 82.19 81 SER A O 1
ATOM 595 N N . SER A 1 82 ? -4.080 -3.009 -12.331 1.00 81.50 82 SER A N 1
ATOM 596 C CA . SER A 1 82 ? -2.808 -3.532 -11.821 1.00 81.50 82 SER A CA 1
ATOM 597 C C . SER A 1 82 ? -2.667 -5.036 -12.088 1.00 81.50 82 SER A C 1
ATOM 599 O O . SER A 1 82 ? -1.657 -5.458 -12.648 1.00 81.50 82 SER A O 1
ATOM 601 N N . LEU A 1 83 ? -3.719 -5.831 -11.832 1.00 83.38 83 LEU A N 1
ATOM 602 C CA . LEU A 1 83 ? -3.747 -7.258 -12.188 1.00 83.38 83 LEU A CA 1
ATOM 603 C C . LEU A 1 83 ? -3.522 -7.495 -13.670 1.00 83.38 83 LEU A C 1
ATOM 605 O O . LEU A 1 83 ? -2.744 -8.362 -14.048 1.00 83.38 83 LEU A O 1
ATOM 609 N N . ARG A 1 84 ? -4.228 -6.753 -14.523 1.00 84.25 84 ARG A N 1
ATOM 610 C CA . ARG A 1 84 ? -4.113 -6.921 -15.971 1.00 84.25 84 ARG A CA 1
ATOM 611 C C . ARG A 1 84 ? -2.695 -6.624 -16.446 1.00 84.25 84 ARG A C 1
ATOM 613 O O . ARG A 1 84 ? -2.208 -7.324 -17.327 1.00 84.25 84 ARG A O 1
ATOM 620 N N . SER A 1 85 ? -2.054 -5.618 -15.852 1.00 82.12 85 SER A N 1
ATOM 621 C CA . SER A 1 85 ? -0.649 -5.298 -16.101 1.00 82.12 85 SER A CA 1
ATOM 622 C C . SER A 1 85 ? 0.261 -6.463 -15.696 1.00 82.12 85 SER A C 1
ATOM 624 O O . SER A 1 85 ? 1.028 -6.950 -16.523 1.00 82.12 85 SER A O 1
ATOM 626 N N . ASP A 1 86 ? 0.096 -7.000 -14.485 1.00 81.94 86 ASP A N 1
ATOM 627 C CA . ASP A 1 86 ? 0.909 -8.120 -13.988 1.00 81.94 86 ASP A CA 1
ATOM 628 C C . ASP A 1 86 ? 0.708 -9.414 -14.783 1.00 81.94 86 ASP A C 1
ATOM 630 O O . ASP A 1 86 ? 1.670 -10.115 -15.072 1.00 81.94 86 ASP A O 1
ATOM 634 N N . LEU A 1 87 ? -0.526 -9.718 -15.194 1.00 82.38 87 LEU A N 1
ATOM 635 C CA . LEU A 1 87 ? -0.838 -10.891 -16.019 1.00 82.38 87 LEU A CA 1
ATOM 636 C C . LEU A 1 87 ? -0.343 -10.756 -17.462 1.00 82.38 87 LEU A C 1
ATOM 638 O O . LEU A 1 87 ? -0.182 -11.760 -18.151 1.00 82.38 87 LEU A O 1
ATOM 642 N N . SER A 1 88 ? -0.138 -9.527 -17.938 1.00 83.00 88 SER A N 1
ATOM 643 C CA . SER A 1 88 ? 0.473 -9.277 -19.245 1.00 83.00 88 SER A CA 1
ATOM 644 C C . SER A 1 88 ? 1.999 -9.376 -19.217 1.00 83.00 88 SER A C 1
ATOM 646 O O . SER A 1 88 ? 2.629 -9.397 -20.275 1.00 83.00 88 SER A O 1
ATOM 648 N N . PHE A 1 89 ? 2.599 -9.440 -18.025 1.00 78.44 89 PHE A N 1
ATOM 649 C CA . PHE A 1 89 ? 4.035 -9.580 -17.866 1.00 78.44 89 PHE A CA 1
ATOM 650 C C . PHE A 1 89 ? 4.460 -11.032 -18.164 1.00 78.44 89 PHE A C 1
ATOM 652 O O . PHE A 1 89 ? 3.807 -11.965 -17.700 1.00 78.44 89 PHE A O 1
ATOM 659 N N . PRO A 1 90 ? 5.543 -11.264 -18.932 1.00 75.38 90 PRO A N 1
ATOM 660 C CA . PRO A 1 90 ? 5.907 -12.596 -19.429 1.00 75.38 90 PRO A CA 1
ATOM 661 C C . PRO A 1 90 ? 6.442 -13.569 -18.359 1.00 75.38 90 PRO A C 1
ATOM 663 O O . PRO A 1 90 ? 6.843 -14.678 -18.707 1.00 75.38 90 PRO A O 1
ATOM 666 N N . ASP A 1 91 ? 6.464 -13.178 -17.084 1.00 76.56 91 ASP A N 1
ATOM 667 C CA . ASP A 1 91 ? 6.959 -13.995 -15.974 1.00 76.56 91 ASP A CA 1
ATOM 668 C C . ASP A 1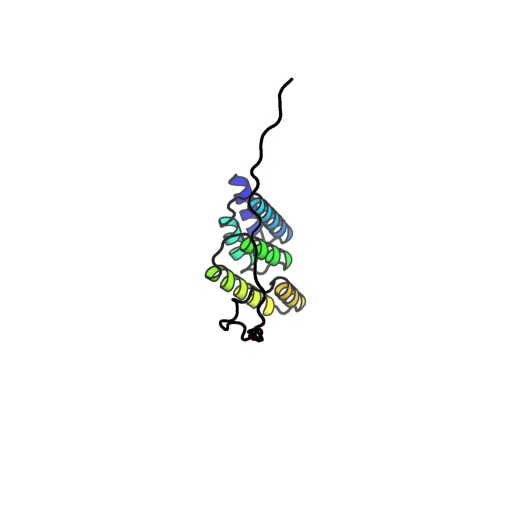 91 ? 5.791 -14.674 -15.221 1.00 76.56 91 ASP A C 1
ATOM 670 O O . ASP A 1 91 ? 4.965 -13.982 -14.608 1.00 76.56 91 ASP A O 1
ATOM 674 N N . PRO A 1 92 ? 5.700 -16.019 -15.239 1.00 75.19 92 PRO A N 1
ATOM 675 C CA . PRO A 1 92 ? 4.627 -16.752 -14.570 1.00 75.19 92 PRO A CA 1
ATOM 676 C C . PRO A 1 92 ? 4.636 -16.591 -13.043 1.00 75.19 92 PRO A C 1
ATOM 678 O O . PRO A 1 92 ? 3.567 -16.672 -12.432 1.00 75.19 92 PRO A O 1
ATOM 681 N N . ASP A 1 93 ? 5.788 -16.326 -12.420 1.00 77.69 93 ASP A N 1
ATOM 682 C CA . ASP A 1 93 ? 5.872 -16.135 -10.968 1.00 77.69 93 ASP A CA 1
ATOM 683 C C . ASP A 1 93 ? 5.239 -14.802 -10.546 1.00 77.69 93 ASP A C 1
ATOM 685 O O . ASP A 1 93 ? 4.548 -14.725 -9.524 1.00 77.69 93 ASP A O 1
ATOM 689 N N . VAL A 1 94 ? 5.392 -13.759 -11.371 1.00 74.31 94 VAL A N 1
ATOM 690 C CA . VAL A 1 94 ? 4.737 -12.457 -11.167 1.00 74.31 94 VAL A CA 1
ATOM 691 C C . VAL A 1 94 ? 3.220 -12.609 -11.270 1.00 74.31 94 VAL A C 1
ATOM 693 O O . VAL A 1 94 ? 2.496 -12.157 -10.383 1.00 74.31 94 VAL A O 1
ATOM 696 N N . ALA A 1 95 ? 2.734 -13.323 -12.288 1.00 78.31 95 ALA A N 1
ATOM 697 C CA . ALA A 1 95 ? 1.311 -13.602 -12.457 1.00 78.31 95 ALA A CA 1
ATOM 698 C C . ALA A 1 95 ? 0.728 -14.400 -11.274 1.00 78.31 95 ALA A C 1
ATOM 700 O O . ALA A 1 95 ? -0.312 -14.026 -10.724 1.00 78.31 95 ALA A O 1
ATOM 701 N N . ALA A 1 96 ? 1.403 -15.471 -10.844 1.00 78.19 96 ALA A N 1
ATOM 702 C CA . ALA A 1 96 ? 0.971 -16.298 -9.719 1.00 78.19 96 ALA A CA 1
ATOM 703 C C . ALA A 1 96 ? 0.956 -15.511 -8.399 1.00 78.19 96 ALA A C 1
ATOM 705 O O . ALA A 1 96 ? -0.019 -15.579 -7.646 1.00 78.19 96 ALA A O 1
ATOM 706 N N . SER A 1 97 ? 2.002 -14.719 -8.141 1.00 75.88 97 SER A N 1
ATOM 707 C CA . SER A 1 97 ? 2.087 -13.862 -6.957 1.00 75.88 97 SER A CA 1
ATOM 708 C C . SER A 1 97 ? 0.994 -12.798 -6.946 1.00 75.88 97 SER A C 1
ATOM 710 O O . SER A 1 97 ? 0.405 -12.538 -5.893 1.00 75.88 97 SER A O 1
ATOM 712 N N . SER A 1 98 ? 0.692 -12.191 -8.096 1.00 77.06 98 SER A N 1
ATOM 713 C CA . SER A 1 98 ? -0.401 -11.229 -8.206 1.00 77.06 98 SER A CA 1
ATOM 714 C C . SER A 1 98 ? -1.742 -11.913 -7.959 1.00 77.06 98 SER A C 1
ATOM 716 O O . SER A 1 98 ? -2.473 -11.464 -7.089 1.00 77.06 98 SER A O 1
ATOM 718 N N . ILE A 1 99 ? -2.038 -13.066 -8.565 1.00 78.75 99 ILE A N 1
ATOM 719 C CA . ILE A 1 99 ? -3.282 -13.810 -8.282 1.00 78.75 99 ILE A CA 1
ATOM 720 C C . ILE A 1 99 ? -3.406 -14.164 -6.788 1.00 78.75 99 ILE A C 1
ATOM 722 O O . ILE A 1 99 ? -4.456 -13.937 -6.191 1.00 78.75 99 ILE A O 1
ATOM 726 N N . ALA A 1 100 ? -2.338 -14.653 -6.151 1.00 77.44 100 ALA A N 1
ATOM 727 C CA . ALA A 1 100 ? -2.333 -14.979 -4.721 1.00 77.44 100 ALA A CA 1
ATOM 728 C C . ALA A 1 100 ? -2.490 -13.737 -3.821 1.00 77.44 100 ALA A C 1
ATOM 730 O O . ALA A 1 100 ? -3.079 -13.794 -2.738 1.00 77.44 100 ALA A O 1
ATOM 731 N N . SER A 1 101 ? -1.979 -12.592 -4.275 1.00 69.62 101 SER A N 1
ATOM 732 C CA . SER A 1 101 ? -2.064 -11.310 -3.575 1.00 69.62 101 SER A CA 1
ATOM 733 C C . SER A 1 101 ? -3.437 -10.647 -3.683 1.00 69.62 101 SER A C 1
ATOM 735 O O . SER A 1 101 ? -3.708 -9.671 -2.971 1.00 69.62 101 SER A O 1
ATOM 737 N N . PHE A 1 102 ? -4.317 -11.182 -4.521 1.00 68.50 102 PHE A N 1
ATOM 738 C CA . PHE A 1 102 ? -5.721 -10.828 -4.577 1.00 68.50 102 PHE A CA 1
ATOM 739 C C . PHE A 1 102 ? -6.508 -11.839 -3.735 1.00 68.50 102 PHE A C 1
ATOM 741 O O . PHE A 1 102 ? -6.907 -12.885 -4.241 1.00 68.50 102 PHE A O 1
ATOM 748 N N . PRO A 1 103 ? -6.742 -11.569 -2.432 1.00 56.56 103 PRO A N 1
ATOM 749 C CA . PRO A 1 103 ? -7.722 -12.334 -1.701 1.00 56.56 103 PRO A CA 1
ATOM 750 C C . PRO A 1 103 ? -9.050 -12.116 -2.416 1.00 56.56 103 PRO A C 1
ATOM 752 O O . PRO A 1 103 ? -9.381 -10.994 -2.810 1.00 56.56 103 PRO A O 1
ATOM 755 N N . SER A 1 104 ? -9.765 -13.217 -2.600 1.00 50.97 104 SER A N 1
ATOM 756 C CA . SER A 1 104 ? -11.153 -13.283 -3.027 1.00 50.97 104 SER A CA 1
ATOM 757 C C . SER A 1 104 ? -11.913 -12.041 -2.573 1.00 50.97 104 SER A C 1
ATOM 759 O O . SER A 1 104 ? -12.244 -11.920 -1.390 1.00 50.97 104 SER A O 1
ATOM 761 N N . LEU A 1 105 ? -12.165 -11.123 -3.519 1.00 48.50 105 LEU A N 1
ATOM 762 C CA . LEU A 1 105 ? -13.247 -10.154 -3.408 1.00 48.50 105 LEU A CA 1
ATOM 763 C C . LEU A 1 105 ? -14.420 -10.927 -2.800 1.00 48.50 105 LEU A C 1
ATOM 765 O O . LEU A 1 105 ? -14.748 -11.995 -3.336 1.00 48.50 105 LEU A O 1
ATOM 769 N N . PRO A 1 106 ? -15.017 -10.490 -1.679 1.00 44.78 106 PRO A N 1
ATOM 770 C CA . PRO A 1 106 ? -16.301 -11.040 -1.308 1.00 44.78 106 PRO A CA 1
ATOM 771 C C . PRO A 1 106 ? -17.196 -10.738 -2.504 1.00 44.78 106 PRO A C 1
ATOM 773 O O . PRO A 1 106 ? -17.538 -9.581 -2.745 1.00 44.78 106 PRO A O 1
ATOM 776 N N . LEU A 1 107 ? -17.486 -11.763 -3.315 1.00 48.78 107 LEU A N 1
ATOM 777 C CA . LEU A 1 107 ? -18.490 -11.626 -4.351 1.00 48.78 107 LEU A CA 1
ATOM 778 C C . LEU A 1 107 ? -19.712 -11.044 -3.636 1.00 48.78 107 LEU A C 1
ATOM 780 O O . LEU A 1 107 ? -20.069 -11.560 -2.565 1.00 48.78 107 LEU A O 1
ATOM 784 N N . PRO A 1 108 ? -20.339 -9.983 -4.173 1.00 53.34 108 PRO A N 1
ATOM 785 C CA . PRO A 1 108 ? -21.628 -9.564 -3.659 1.00 53.34 108 PRO A CA 1
ATOM 786 C C . PRO A 1 108 ? -22.506 -10.818 -3.560 1.00 53.34 108 PRO A C 1
ATOM 788 O O . PRO A 1 108 ? -22.442 -11.668 -4.461 1.00 53.34 108 PRO A O 1
ATOM 791 N N . PRO A 1 109 ? -23.250 -11.003 -2.451 1.00 54.53 109 PRO A N 1
ATOM 792 C CA . PRO A 1 109 ? -24.080 -12.185 -2.286 1.00 54.53 109 PRO A CA 1
ATOM 793 C C . PRO A 1 109 ? -24.919 -12.351 -3.557 1.00 54.53 109 PRO A C 1
ATOM 795 O O . PRO A 1 109 ? -25.417 -11.346 -4.080 1.00 54.53 109 PRO A O 1
ATOM 798 N N . PRO A 1 110 ? -25.027 -13.575 -4.104 1.00 58.34 110 PRO A N 1
ATOM 799 C CA . PRO A 1 110 ? -25.747 -13.789 -5.347 1.00 58.34 110 PRO A CA 1
ATOM 800 C C . PRO A 1 110 ? -27.139 -13.148 -5.236 1.00 58.34 110 PRO A C 1
ATOM 802 O O . PRO A 1 110 ? -27.764 -13.244 -4.177 1.00 58.34 110 PRO A O 1
ATOM 805 N N . PRO A 1 111 ? -27.674 -12.536 -6.308 1.00 61.69 111 PRO A N 1
ATOM 806 C CA . PRO A 1 111 ? -28.997 -11.903 -6.294 1.00 61.69 111 PRO A CA 1
ATOM 807 C C . PRO A 1 111 ? -30.148 -12.900 -6.056 1.00 61.69 111 PRO A C 1
ATOM 809 O O . PRO A 1 111 ? -31.316 -12.517 -6.055 1.00 61.69 111 PRO A O 1
ATOM 812 N N . PHE A 1 112 ? -29.838 -14.181 -5.848 1.00 56.69 112 PHE A N 1
ATOM 813 C CA . PHE A 1 112 ? -30.801 -15.226 -5.568 1.00 56.69 112 PHE A CA 1
ATOM 814 C C . PHE A 1 112 ? -30.783 -15.597 -4.083 1.00 56.69 112 PHE A C 1
ATOM 816 O O . PHE A 1 112 ? -29.746 -16.025 -3.568 1.00 56.69 112 PHE A O 1
ATOM 823 N N . PRO A 1 113 ? -31.928 -15.498 -3.383 1.00 57.94 113 PRO A N 1
ATOM 824 C CA . PRO A 1 113 ? -32.028 -16.032 -2.037 1.00 57.94 113 PRO A CA 1
ATOM 825 C C . PRO A 1 113 ? -31.785 -17.550 -2.080 1.00 57.94 113 PRO A C 1
ATOM 827 O O . PRO A 1 113 ? -32.208 -18.210 -3.035 1.00 57.94 113 PRO A O 1
ATOM 830 N N . PRO A 1 114 ? -31.145 -18.140 -1.055 1.00 51.75 114 PRO A N 1
ATOM 831 C CA . PRO A 1 114 ? -30.963 -19.581 -0.991 1.00 51.75 114 PRO A CA 1
ATOM 832 C C . PRO A 1 114 ? -32.340 -20.259 -0.982 1.00 51.75 114 PRO A C 1
ATOM 834 O O . PRO A 1 114 ? -33.093 -20.177 -0.010 1.00 51.75 114 PRO A O 1
ATOM 837 N N . LEU A 1 115 ? -32.678 -20.947 -2.075 1.00 58.75 115 LEU A N 1
ATOM 838 C CA . LEU A 1 115 ? -33.867 -21.796 -2.209 1.00 58.75 115 LEU A CA 1
ATOM 839 C C . LEU A 1 115 ? -33.714 -23.102 -1.413 1.00 58.75 115 LEU A C 1
ATOM 841 O O . LEU A 1 115 ? -33.936 -24.196 -1.919 1.00 58.75 115 LEU A O 1
ATOM 845 N N . LEU A 1 116 ? -33.377 -22.999 -0.132 1.00 54.78 116 LEU A N 1
ATOM 846 C CA . LEU A 1 116 ? -33.424 -24.109 0.811 1.00 54.78 116 LEU A CA 1
ATOM 847 C C . LEU A 1 116 ? -34.210 -23.664 2.039 1.00 54.78 116 LEU A C 1
ATOM 849 O O . LEU A 1 116 ? -33.681 -23.388 3.111 1.00 54.78 116 LEU A O 1
ATOM 853 N N . ARG A 1 117 ? -35.537 -23.616 1.871 1.00 51.66 117 ARG A N 1
ATOM 854 C CA . ARG A 1 117 ? -36.459 -23.733 3.003 1.00 51.66 117 ARG A CA 1
ATOM 855 C C . ARG A 1 117 ? -36.275 -25.132 3.601 1.00 51.66 117 ARG A C 1
ATOM 857 O O . ARG A 1 117 ? -36.586 -26.102 2.906 1.00 51.66 117 ARG A O 1
ATOM 864 N N . PRO A 1 118 ? -35.895 -25.292 4.879 1.00 47.50 118 PRO A N 1
ATOM 865 C CA . PRO A 1 118 ? -36.155 -26.551 5.551 1.00 47.50 118 PRO A CA 1
ATOM 866 C C . PRO A 1 118 ? -37.678 -26.705 5.630 1.00 47.50 118 PRO A C 1
ATOM 868 O O . PRO A 1 118 ? -38.384 -25.857 6.189 1.00 47.50 118 PRO A O 1
ATOM 871 N N . ARG A 1 119 ? -38.209 -27.772 5.021 1.00 47.03 119 ARG A N 1
ATOM 872 C CA . ARG A 1 119 ? -39.603 -28.191 5.195 1.00 47.03 119 ARG A CA 1
ATOM 873 C C . ARG A 1 119 ? -39.863 -28.349 6.694 1.00 47.03 119 ARG A C 1
ATOM 875 O O . ARG A 1 119 ? -39.506 -29.357 7.293 1.00 47.03 119 ARG A O 1
ATOM 882 N N . ARG A 1 120 ? -40.525 -27.364 7.307 1.00 48.56 120 ARG A N 1
ATOM 883 C CA . ARG A 1 120 ? -41.178 -27.542 8.606 1.00 48.56 120 ARG A CA 1
ATOM 884 C C . ARG A 1 120 ? -42.264 -28.599 8.421 1.00 48.56 120 ARG A C 1
ATOM 886 O O . ARG A 1 120 ? -43.363 -28.283 7.968 1.00 48.56 120 ARG A O 1
ATOM 893 N N . HIS A 1 121 ? -41.970 -29.848 8.774 1.00 48.12 121 HIS A N 1
ATOM 894 C CA . HIS A 1 121 ? -43.003 -30.851 8.992 1.00 48.12 121 HIS A CA 1
ATOM 895 C C . HIS A 1 121 ? -43.834 -30.423 10.208 1.00 48.12 121 HIS A C 1
ATOM 897 O O . HIS A 1 121 ? -43.536 -30.739 11.355 1.00 48.12 121 HIS A O 1
ATOM 903 N N . ARG A 1 122 ? -44.907 -29.670 9.942 1.00 49.34 122 ARG A N 1
ATOM 904 C CA . ARG A 1 122 ? -46.047 -29.547 10.848 1.00 49.34 122 ARG A CA 1
ATOM 905 C C . ARG A 1 122 ? -46.674 -30.936 10.992 1.00 49.34 122 ARG A C 1
ATOM 907 O O . ARG A 1 122 ? -47.485 -31.325 10.160 1.00 49.34 122 ARG A O 1
ATOM 914 N N . ARG A 1 123 ? -46.353 -31.669 12.058 1.00 44.28 123 ARG A N 1
ATOM 915 C CA . ARG A 1 123 ? -47.283 -32.662 12.612 1.00 44.28 123 ARG A CA 1
ATOM 916 C C . ARG A 1 123 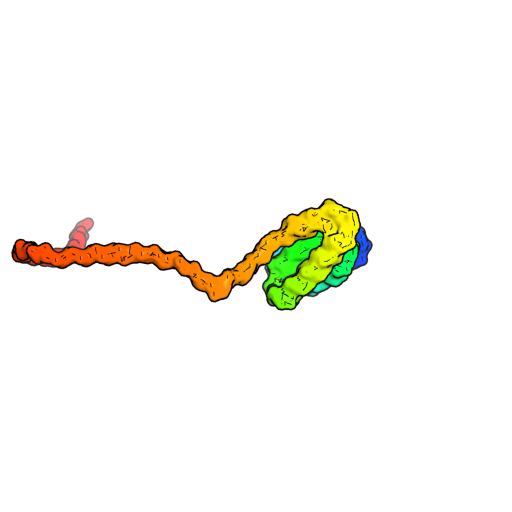? -48.080 -31.990 13.725 1.00 44.28 123 ARG A C 1
ATOM 918 O O . ARG A 1 123 ? -47.687 -31.982 14.882 1.00 44.28 123 ARG A O 1
ATOM 925 N N . ARG A 1 124 ? -49.202 -31.381 13.333 1.00 43.34 124 ARG A N 1
ATOM 926 C CA . ARG A 1 124 ? -50.356 -31.188 14.217 1.00 43.34 124 ARG A CA 1
ATOM 927 C C . ARG A 1 124 ? -51.078 -32.535 14.266 1.00 43.34 124 ARG A C 1
ATOM 929 O O . ARG A 1 124 ? -51.621 -32.948 13.249 1.00 43.34 124 ARG A O 1
ATOM 936 N N . ALA A 1 125 ? -51.092 -33.185 15.421 1.00 43.59 125 ALA A N 1
ATOM 937 C CA . ALA A 1 125 ? -52.110 -34.169 15.764 1.00 43.59 125 ALA A CA 1
ATOM 938 C C . ALA A 1 125 ? -52.810 -33.656 17.029 1.00 43.59 125 ALA A C 1
ATOM 940 O O . ALA A 1 125 ? -52.242 -33.649 18.116 1.00 43.59 125 ALA A O 1
ATOM 941 N N . LEU A 1 126 ? -54.008 -33.114 16.823 1.00 46.34 126 LEU A N 1
ATOM 942 C CA . LEU A 1 126 ? -55.006 -32.803 17.841 1.00 46.34 126 LEU A CA 1
ATOM 943 C C . LEU A 1 126 ? -55.881 -34.047 18.005 1.00 46.34 126 LEU A C 1
ATOM 945 O O . LEU A 1 126 ? -56.415 -34.491 16.997 1.00 46.34 126 LEU A O 1
ATOM 949 N N . LEU A 1 127 ? -56.040 -34.555 19.230 1.00 43.59 127 LEU A N 1
ATOM 950 C CA . LEU A 1 127 ? -57.220 -35.272 19.761 1.00 43.59 127 LEU A CA 1
ATOM 951 C C . LEU A 1 127 ? -56.877 -35.661 21.215 1.00 43.59 127 LEU A C 1
ATOM 953 O O . LEU A 1 127 ? -56.051 -36.530 21.452 1.00 43.59 127 LEU A O 1
ATOM 957 N N . ALA A 1 128 ? -57.197 -34.807 22.188 1.00 41.41 128 ALA A N 1
ATOM 958 C CA . ALA A 1 128 ? -58.449 -34.800 22.956 1.00 41.41 128 ALA A CA 1
ATOM 959 C C . ALA A 1 128 ? -58.509 -35.922 24.013 1.00 41.41 128 ALA A C 1
ATOM 961 O O . ALA A 1 128 ? -58.750 -37.080 23.699 1.00 41.41 128 ALA A O 1
ATOM 962 N N . GLY A 1 129 ? -58.344 -35.541 25.283 1.00 37.06 129 GLY A N 1
ATOM 963 C CA . GLY A 1 129 ? -58.521 -36.414 26.442 1.00 37.06 129 GLY A CA 1
ATOM 964 C C . GLY A 1 129 ? -58.447 -35.614 27.741 1.00 37.06 129 GLY A C 1
ATOM 965 O O . GLY A 1 129 ? -57.365 -35.325 28.231 1.00 37.06 129 GLY A O 1
ATOM 966 N N . ARG A 1 130 ? -59.620 -35.200 28.232 1.00 44.72 130 ARG A N 1
ATOM 967 C CA . ARG A 1 130 ? -59.910 -34.574 29.537 1.00 44.72 130 ARG A CA 1
ATOM 968 C C . ARG A 1 130 ? -59.056 -35.140 30.685 1.00 44.72 130 ARG A C 1
ATOM 970 O O . ARG A 1 130 ? -58.940 -36.351 30.744 1.00 44.72 130 ARG A O 1
ATOM 977 N N . VAL A 1 131 ? -58.640 -34.305 31.647 1.00 41.88 131 VAL A N 1
ATOM 978 C CA . VAL A 1 131 ? -58.992 -34.398 33.089 1.00 41.88 131 VAL A CA 1
ATOM 979 C C . VAL A 1 131 ? -58.589 -33.087 33.798 1.00 41.88 131 VAL A C 1
ATOM 981 O O . VAL A 1 131 ? -57.662 -32.390 33.403 1.00 41.88 131 VAL A O 1
ATOM 984 N N . ALA A 1 132 ? -59.409 -32.739 34.786 1.00 37.09 132 ALA A N 1
ATOM 985 C CA . ALA A 1 132 ? -59.565 -31.506 35.545 1.00 37.09 132 ALA A CA 1
ATOM 986 C C . ALA A 1 132 ? -58.349 -30.960 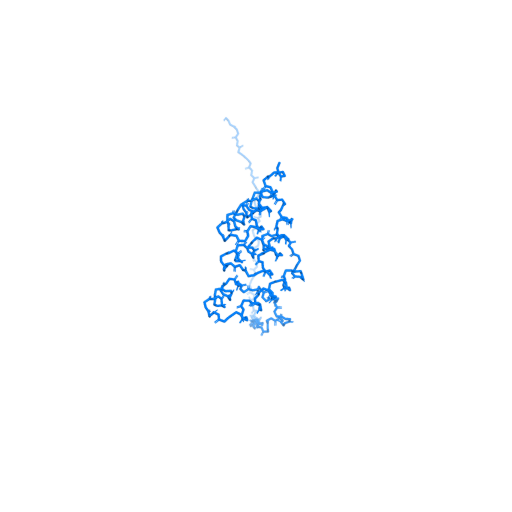36.334 1.00 37.09 132 ALA A C 1
ATOM 988 O O . ALA A 1 132 ? -57.411 -31.669 36.680 1.00 37.09 132 ALA A O 1
ATOM 989 N N . ALA A 1 133 ? -58.466 -29.668 36.667 1.00 41.09 133 ALA A N 1
ATOM 990 C CA . ALA A 1 133 ? -57.660 -28.861 37.595 1.00 41.09 133 ALA A CA 1
ATOM 991 C C . ALA A 1 133 ? -57.685 -29.410 39.058 1.00 41.09 133 ALA A C 1
ATOM 993 O O . ALA A 1 133 ? -58.525 -30.269 39.329 1.00 41.09 133 ALA A O 1
ATOM 994 N N . PRO A 1 134 ? -56.869 -28.916 40.033 1.00 47.50 134 PRO A N 1
ATOM 995 C CA . PRO A 1 134 ? -56.981 -27.531 40.519 1.00 47.50 134 PRO A CA 1
ATOM 996 C C . PRO A 1 134 ? -55.691 -26.806 40.987 1.00 47.50 134 PRO A C 1
ATOM 998 O O . PRO A 1 134 ? -54.715 -27.375 41.463 1.00 47.50 134 PRO A O 1
ATOM 1001 N N . ARG A 1 135 ? -55.798 -25.473 40.905 1.00 47.03 135 ARG A N 1
ATOM 1002 C CA . ARG A 1 135 ? -55.090 -24.385 41.609 1.00 47.03 135 ARG A CA 1
ATOM 1003 C C . ARG A 1 135 ? -54.324 -24.760 42.896 1.00 47.03 135 ARG A C 1
ATOM 1005 O O . ARG A 1 135 ? -54.937 -25.201 43.866 1.00 47.03 135 ARG A O 1
ATOM 1012 N N . ARG A 1 136 ? -53.063 -24.313 43.006 1.00 48.53 136 ARG A N 1
ATOM 1013 C CA . ARG A 1 136 ? -52.478 -23.861 44.285 1.00 48.53 136 ARG A CA 1
ATOM 1014 C C . ARG A 1 136 ? -51.786 -22.508 44.132 1.00 48.53 136 ARG A C 1
ATOM 1016 O O . ARG A 1 136 ? -51.214 -22.188 43.099 1.00 48.53 136 ARG A O 1
ATOM 1023 N N . ARG A 1 137 ? -52.014 -21.697 45.161 1.00 46.50 137 ARG A N 1
ATOM 1024 C CA . ARG A 1 137 ? -51.898 -20.242 45.242 1.00 46.50 137 ARG A CA 1
ATOM 1025 C C . ARG A 1 137 ? -50.457 -19.788 45.484 1.00 46.50 137 ARG A C 1
ATOM 1027 O O . ARG A 1 137 ? -49.690 -20.481 46.141 1.00 46.50 137 ARG A O 1
ATOM 1034 N N . HIS A 1 138 ? -50.177 -18.580 44.999 1.00 45.31 138 HIS A N 1
ATOM 1035 C CA . HIS A 1 138 ? -49.079 -17.708 45.408 1.00 45.31 138 HIS A CA 1
ATOM 1036 C C . HIS A 1 138 ? -48.890 -17.676 46.932 1.00 45.31 138 HIS A C 1
ATOM 1038 O O . HIS A 1 138 ? -49.860 -17.513 47.672 1.00 45.31 138 HIS A O 1
ATOM 1044 N N . VAL A 1 139 ? -47.632 -17.737 47.368 1.00 56.22 139 VAL A N 1
ATOM 1045 C CA . VAL A 1 139 ? -47.185 -17.364 48.716 1.00 56.22 139 VAL A CA 1
ATOM 1046 C C . VAL A 1 139 ? -46.175 -16.220 48.549 1.00 56.22 139 VAL A C 1
ATOM 1048 O O . VAL A 1 139 ? -45.186 -16.422 47.842 1.00 56.22 139 VAL A O 1
ATOM 1051 N N . PRO A 1 140 ? -46.409 -15.019 49.111 1.00 50.53 140 PRO A N 1
ATOM 1052 C CA . PRO A 1 140 ? -45.432 -13.935 49.107 1.00 50.53 140 PRO A CA 1
ATOM 1053 C C . PRO A 1 140 ? -44.512 -13.977 50.341 1.00 50.53 140 PRO A C 1
ATOM 1055 O O . PRO A 1 140 ? -44.903 -14.439 51.412 1.00 50.53 140 PRO A O 1
ATOM 1058 N N . LEU A 1 141 ? -43.283 -13.487 50.141 1.00 45.94 141 LEU A N 1
ATOM 1059 C CA . LEU A 1 141 ? -42.200 -13.324 51.119 1.00 45.94 141 LEU A CA 1
ATOM 1060 C C . LEU A 1 141 ? -42.604 -12.477 52.342 1.00 45.94 141 LEU A C 1
ATOM 1062 O O . LEU A 1 141 ? -43.274 -11.456 52.193 1.00 45.94 141 LEU A O 1
ATOM 1066 N N . LEU A 1 142 ? -42.063 -12.826 53.516 1.00 58.59 142 LEU A N 1
ATOM 1067 C CA . LEU A 1 142 ? -41.981 -11.961 54.703 1.00 58.59 142 LEU A CA 1
ATOM 1068 C C . LEU A 1 142 ? -40.499 -11.836 55.155 1.00 58.59 142 LEU A C 1
ATOM 1070 O O . LEU A 1 142 ? -39.758 -12.810 54.996 1.00 58.59 142 LEU A O 1
ATOM 1074 N N . PRO A 1 143 ? -40.047 -10.673 55.673 1.00 65.81 143 PRO A N 1
ATOM 1075 C CA . PRO A 1 143 ? -38.632 -10.365 55.942 1.00 65.81 143 PRO A CA 1
ATOM 1076 C C . PRO A 1 143 ? -38.144 -10.797 57.349 1.00 65.81 143 PRO A C 1
ATOM 1078 O O . PRO A 1 143 ? -38.968 -11.156 58.194 1.00 65.81 143 PRO A O 1
ATOM 1081 N N . PRO A 1 144 ? -36.815 -10.781 57.614 1.00 67.00 144 PRO A N 1
ATOM 1082 C CA . PRO A 1 144 ? -36.218 -11.358 58.825 1.00 67.00 144 PRO A CA 1
ATOM 1083 C C . PRO A 1 144 ? -36.288 -10.437 60.062 1.00 67.00 144 PRO A C 1
ATOM 1085 O O . PRO A 1 144 ? -36.364 -9.215 59.915 1.00 67.00 144 PRO A O 1
ATOM 1088 N N . PRO A 1 145 ? -36.220 -10.998 61.288 1.00 61.78 145 PRO A N 1
ATOM 1089 C CA . PRO A 1 145 ? -36.222 -10.222 62.524 1.00 61.78 145 PRO A CA 1
ATOM 1090 C C . PRO A 1 145 ? -34.820 -9.736 62.921 1.00 61.78 145 PRO A C 1
ATOM 1092 O O . PRO A 1 145 ? -33.830 -10.451 62.781 1.00 61.78 145 PRO A O 1
ATOM 1095 N N . ALA A 1 146 ? -34.775 -8.525 63.476 1.00 48.50 146 ALA A N 1
ATOM 1096 C CA . ALA A 1 146 ? -33.615 -7.936 64.133 1.00 48.50 146 ALA A CA 1
ATOM 1097 C C . ALA A 1 146 ? -33.495 -8.417 65.589 1.00 48.50 146 ALA A C 1
ATOM 1099 O O . ALA A 1 146 ? -34.496 -8.429 66.312 1.00 48.50 146 ALA A O 1
ATOM 1100 N N . ARG A 1 147 ? -32.272 -8.741 66.015 1.00 51.88 147 ARG A N 1
ATOM 1101 C CA . ARG A 1 147 ? -31.772 -8.627 67.391 1.00 51.88 147 ARG A CA 1
ATOM 1102 C C . ARG A 1 147 ? -30.282 -8.337 67.353 1.00 51.88 147 ARG A C 1
ATOM 1104 O O . ARG A 1 147 ? -29.608 -8.959 66.504 1.00 51.88 147 ARG A O 1
#